Protein AF-A0A8T2UGR9-F1 (afdb_monomer_lite)

Sequence (182 aa):
MSEVKPLRDLEFVPYLNEDGLIADCSEPTAKASVYAIFDNEKVLQYVGVSRQVHPSMRLHFARVPSKCSYVKVQNISRPSRTLLELTREKWIEENGVRPSGNDGGLEQSIWENPLDCKPMMTDEEIKKFEEAGAGPPKAKVLKNVARRIEAQLEKDFAAKNCKDRLRFDPKLKEKGLLDLKN

Secondary structure (DSSP, 8-state):
-PPPPPGGGSPPEESB-TTSSBP----TT-SEEEEEEE-TT--EEEEEEESSHHHHHHHHHHH-GGG-SEEEEEEESS--HHHHHHHHHHHHHHTSS--GGGSSSHHHHHHHS-EE-GGG--HHHHHHHHHSPTTHHHHHHHHHHHHHHHHHHHHHHHHTT--S---B-HHHHTTTEE-B--

Structure (mmCIF, N/CA/C/O backbone):
data_AF-A0A8T2UGR9-F1
#
_entry.id   AF-A0A8T2UGR9-F1
#
loop_
_atom_site.group_PDB
_atom_site.id
_atom_site.type_symbol
_atom_site.label_atom_id
_atom_site.label_alt_id
_atom_site.label_comp_id
_atom_site.label_asym_id
_atom_site.label_entity_id
_atom_site.label_seq_id
_atom_site.pdbx_PDB_ins_code
_atom_site.Cartn_x
_atom_site.Cartn_y
_atom_site.Cartn_z
_atom_site.occupancy
_atom_site.B_iso_or_equiv
_atom_site.auth_seq_id
_atom_site.auth_comp_id
_atom_site.auth_asym_id
_atom_site.auth_atom_id
_atom_site.pdbx_PDB_model_num
ATOM 1 N N . MET A 1 1 ? -14.045 10.022 24.855 1.00 49.97 1 MET A N 1
ATOM 2 C CA . MET A 1 1 ? -12.898 10.118 23.922 1.00 49.97 1 MET A CA 1
ATOM 3 C C . MET A 1 1 ? -12.828 8.806 23.160 1.00 49.97 1 MET A C 1
ATOM 5 O O . MET A 1 1 ? -13.196 7.801 23.748 1.00 49.97 1 MET A O 1
ATOM 9 N N . SER A 1 2 ? -12.454 8.794 21.879 1.00 65.31 2 SER A N 1
ATOM 10 C CA . SER A 1 2 ? -12.178 7.516 21.207 1.00 65.31 2 SER A CA 1
ATOM 11 C C . SER A 1 2 ? -10.914 6.927 21.834 1.00 65.31 2 SER A C 1
ATOM 13 O O . SER A 1 2 ? -9.884 7.594 21.856 1.00 65.31 2 SER A O 1
ATOM 15 N N . GLU A 1 3 ? -11.032 5.746 22.427 1.00 83.62 3 GLU A N 1
ATOM 16 C CA . GLU A 1 3 ? -9.946 5.048 23.118 1.00 83.62 3 GLU A CA 1
ATOM 17 C C . GLU A 1 3 ? -9.130 4.201 22.132 1.0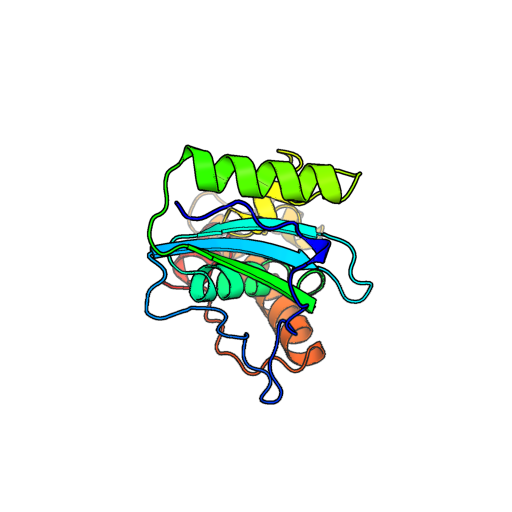0 83.62 3 GLU A C 1
ATOM 19 O O . GLU A 1 3 ? -9.639 3.808 21.080 1.00 83.62 3 GLU A O 1
ATOM 24 N N . VAL A 1 4 ? -7.860 3.936 22.449 1.00 89.38 4 VAL A N 1
ATOM 25 C CA . VAL A 1 4 ? -7.022 3.026 21.657 1.00 89.38 4 VAL A CA 1
ATOM 26 C C . VAL A 1 4 ? -7.462 1.590 21.929 1.00 89.38 4 VAL A C 1
ATOM 28 O O . VAL A 1 4 ? -7.343 1.133 23.064 1.00 89.38 4 VAL A O 1
ATOM 31 N N . LYS A 1 5 ? -7.939 0.877 20.905 1.00 94.38 5 LYS A N 1
ATOM 32 C CA . LYS A 1 5 ? -8.272 -0.546 21.034 1.00 94.38 5 LYS A CA 1
ATOM 33 C C . LYS A 1 5 ? -7.021 -1.397 20.784 1.00 94.38 5 LYS A C 1
ATOM 35 O O . LYS A 1 5 ? -6.308 -1.101 19.823 1.00 94.38 5 LYS A O 1
ATOM 40 N N . PRO A 1 6 ? -6.742 -2.431 21.595 1.00 95.44 6 PRO A N 1
ATOM 41 C CA . PRO A 1 6 ? -5.700 -3.410 21.288 1.00 95.44 6 PRO A CA 1
ATOM 42 C C . PRO A 1 6 ? -5.942 -4.096 19.940 1.00 95.44 6 PRO A C 1
ATOM 44 O O . PRO A 1 6 ? -7.086 -4.347 19.554 1.00 95.44 6 PRO A O 1
ATOM 47 N N . LEU A 1 7 ? -4.867 -4.421 19.225 1.00 97.25 7 LEU A N 1
ATOM 48 C CA . LEU A 1 7 ? -4.933 -5.054 17.910 1.00 97.25 7 LEU A CA 1
ATOM 49 C C . LEU A 1 7 ? -5.549 -6.456 17.990 1.00 97.25 7 LEU A C 1
ATOM 51 O O . LEU A 1 7 ? -6.297 -6.861 17.097 1.00 97.25 7 LEU A O 1
ATOM 55 N N . ARG A 1 8 ? -5.256 -7.211 19.052 1.00 96.56 8 ARG A N 1
ATOM 56 C CA . ARG A 1 8 ? -5.808 -8.553 19.296 1.00 96.56 8 ARG A CA 1
ATOM 57 C C . ARG A 1 8 ? -7.325 -8.572 19.481 1.00 96.56 8 ARG A C 1
ATOM 59 O O . ARG A 1 8 ? -7.941 -9.566 19.114 1.00 96.56 8 ARG A O 1
ATOM 66 N N . ASP A 1 9 ? -7.908 -7.475 19.965 1.00 96.81 9 ASP A N 1
ATOM 67 C CA . ASP A 1 9 ? -9.346 -7.370 20.247 1.00 96.81 9 ASP A CA 1
ATOM 68 C C . ASP A 1 9 ? -10.166 -7.050 18.987 1.00 96.81 9 ASP A C 1
ATOM 70 O O . ASP A 1 9 ? -11.393 -7.115 19.003 1.00 96.81 9 ASP A O 1
ATOM 74 N N . LEU A 1 10 ? -9.503 -6.680 17.887 1.00 97.50 10 LEU A N 1
ATOM 75 C CA . LEU A 1 10 ? -10.151 -6.434 16.603 1.00 97.50 10 LEU A CA 1
ATOM 76 C C . LEU A 1 10 ? -10.266 -7.722 15.786 1.00 97.50 10 LEU A C 1
ATOM 78 O O . LEU A 1 10 ? -9.346 -8.545 15.753 1.00 97.50 10 LEU A O 1
ATOM 82 N N . GLU A 1 11 ? -11.371 -7.865 15.066 1.00 96.69 11 GLU A N 1
ATOM 83 C CA . GLU A 1 11 ? -11.611 -9.006 14.187 1.00 96.69 11 GLU A CA 1
ATOM 84 C C . GLU A 1 11 ? -10.815 -8.894 12.886 1.00 96.69 11 GLU A C 1
ATOM 86 O O . GLU A 1 11 ? -10.621 -7.808 12.338 1.00 96.69 11 GLU A O 1
ATOM 91 N N . PHE A 1 12 ? -10.359 -10.041 12.382 1.00 98.31 12 PHE A N 1
ATOM 92 C CA . PHE A 1 12 ? -9.791 -10.121 11.044 1.00 98.31 12 PHE A CA 1
ATOM 93 C C . PHE A 1 12 ? -10.905 -10.065 10.007 1.00 98.31 12 PHE A C 1
ATOM 95 O O . PHE A 1 12 ? -11.771 -10.937 9.973 1.00 98.31 12 PHE A O 1
ATOM 102 N N . VAL A 1 13 ? -10.816 -9.091 9.112 1.00 98.25 13 VAL A N 1
ATOM 103 C CA . VAL A 1 13 ? -11.658 -9.004 7.923 1.00 98.25 13 VAL A CA 1
ATOM 104 C C . VAL A 1 13 ? -10.849 -9.526 6.732 1.00 98.25 13 VAL A C 1
ATOM 106 O O . VAL A 1 13 ? -9.714 -9.077 6.540 1.00 98.25 13 VAL A O 1
ATOM 109 N N . PRO A 1 14 ? -11.368 -10.474 5.932 1.00 98.31 14 PRO A N 1
ATOM 110 C CA . PRO A 1 14 ? -10.757 -10.838 4.657 1.00 98.31 14 PRO A CA 1
ATOM 111 C C . PRO A 1 14 ? -10.539 -9.603 3.778 1.00 98.31 14 PRO A C 1
ATOM 113 O O . PRO A 1 14 ? -11.424 -8.759 3.652 1.00 98.31 14 PRO A O 1
ATOM 116 N N . TYR A 1 15 ? -9.360 -9.477 3.168 1.00 98.56 15 TYR A N 1
ATOM 117 C CA . TYR A 1 15 ? -9.041 -8.294 2.360 1.00 98.56 15 TYR A CA 1
ATOM 118 C C . TYR A 1 15 ? -9.929 -8.191 1.113 1.00 98.56 15 TYR A C 1
ATOM 120 O O . TYR A 1 15 ? -10.276 -7.094 0.675 1.00 98.56 15 TYR A O 1
ATOM 128 N N . LEU A 1 16 ? -10.294 -9.346 0.553 1.00 98.25 16 LEU A N 1
ATOM 129 C CA . LEU A 1 16 ? -11.284 -9.480 -0.506 1.00 98.25 16 LEU A CA 1
ATOM 130 C C . LEU A 1 16 ? -12.545 -10.116 0.082 1.00 98.25 16 LEU A C 1
ATOM 132 O O . LEU A 1 16 ? -12.449 -11.088 0.832 1.00 98.25 16 LEU A O 1
ATOM 136 N N . ASN A 1 17 ? -13.711 -9.575 -0.256 1.00 97.00 17 ASN A N 1
ATOM 137 C CA . ASN A 1 17 ? -14.994 -10.158 0.124 1.00 97.00 17 ASN A CA 1
ATOM 138 C C . ASN A 1 17 ? -15.341 -11.382 -0.752 1.00 97.00 17 ASN A C 1
ATOM 140 O O . ASN A 1 17 ? -14.602 -11.741 -1.669 1.00 97.00 17 ASN A O 1
ATOM 144 N N . GLU A 1 18 ? -16.488 -12.011 -0.489 1.00 95.31 18 GLU A N 1
ATOM 145 C CA . GLU A 1 18 ? -16.958 -13.202 -1.219 1.00 95.31 18 GLU A CA 1
ATOM 146 C C . GLU A 1 18 ? -17.137 -12.961 -2.730 1.00 95.31 18 GLU A C 1
ATOM 148 O O . GLU A 1 18 ? -16.954 -13.873 -3.539 1.00 95.31 18 GLU A O 1
ATOM 153 N N . ASP A 1 19 ? -17.404 -11.717 -3.135 1.00 96.75 19 ASP A N 1
ATOM 154 C CA . ASP A 1 19 ? -17.518 -11.331 -4.543 1.00 96.75 19 ASP A CA 1
ATOM 155 C C . ASP A 1 19 ? -16.158 -11.149 -5.236 1.00 96.75 19 ASP A C 1
ATOM 157 O O . ASP A 1 19 ? -16.107 -11.061 -6.468 1.00 96.75 19 ASP A O 1
ATOM 161 N N . GLY A 1 20 ? -15.056 -11.131 -4.480 1.00 97.00 20 GLY A N 1
ATOM 162 C CA . GLY A 1 20 ? -13.709 -10.830 -4.966 1.00 97.00 20 GLY A CA 1
ATOM 163 C C . GLY A 1 20 ? -13.405 -9.330 -5.038 1.00 97.00 20 GLY A C 1
ATOM 164 O O . GLY A 1 20 ? -12.480 -8.925 -5.738 1.00 97.00 20 GLY A O 1
ATOM 165 N N . LEU A 1 21 ? -14.184 -8.485 -4.363 1.00 98.19 21 LEU A N 1
ATOM 166 C CA . LEU A 1 21 ? -13.957 -7.039 -4.279 1.00 98.19 21 LEU A CA 1
ATOM 167 C C . LEU A 1 21 ? -13.157 -6.694 -3.025 1.00 98.19 21 LEU A C 1
ATOM 169 O O . LEU A 1 21 ? -13.275 -7.375 -2.008 1.00 98.19 21 LEU A O 1
ATOM 173 N N . ILE A 1 22 ? -12.367 -5.620 -3.072 1.00 98.12 22 ILE A N 1
ATOM 174 C CA . ILE A 1 22 ? -11.629 -5.153 -1.896 1.00 98.12 22 ILE A CA 1
ATOM 175 C C . ILE A 1 22 ? -12.638 -4.703 -0.842 1.00 98.12 22 ILE A C 1
ATOM 177 O O . ILE A 1 22 ? -13.484 -3.845 -1.113 1.00 98.12 22 ILE A O 1
ATOM 181 N N . ALA A 1 23 ? -12.543 -5.298 0.348 1.00 97.50 23 ALA A N 1
ATOM 182 C CA . ALA A 1 23 ? -13.493 -5.092 1.429 1.00 97.50 23 ALA A CA 1
ATOM 183 C C . ALA A 1 23 ? -13.565 -3.611 1.826 1.00 97.50 23 ALA A C 1
ATOM 185 O O . ALA A 1 23 ? -12.546 -2.972 2.098 1.00 97.50 23 ALA A O 1
ATOM 186 N N . ASP A 1 24 ? -14.781 -3.065 1.876 1.00 95.75 24 ASP A N 1
ATOM 187 C CA . ASP A 1 24 ? -15.015 -1.721 2.394 1.00 95.75 24 ASP A CA 1
ATOM 188 C C . ASP A 1 24 ? -15.199 -1.770 3.911 1.00 95.75 24 ASP A C 1
ATOM 190 O O . ASP A 1 24 ? -16.266 -2.090 4.427 1.00 95.75 24 ASP A O 1
ATOM 194 N N . CYS A 1 25 ? -14.117 -1.468 4.626 1.00 95.44 25 CYS A N 1
ATOM 195 C CA . CYS A 1 25 ? -14.100 -1.391 6.086 1.00 95.44 25 CYS A CA 1
ATOM 196 C 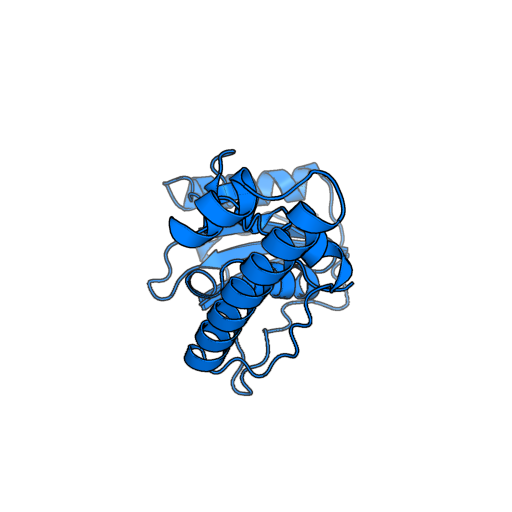C . CYS A 1 25 ? -14.469 0.007 6.621 1.00 95.44 25 CYS A C 1
ATOM 198 O O . CYS A 1 25 ? -14.201 0.309 7.789 1.00 95.44 25 CYS A O 1
ATOM 200 N N . SER A 1 26 ? -15.012 0.890 5.777 1.00 94.25 26 SER A N 1
ATOM 201 C CA . SER A 1 26 ? -15.378 2.253 6.165 1.00 94.25 26 SER A CA 1
ATOM 202 C C . SER A 1 26 ? -16.660 2.270 6.996 1.00 94.25 26 SER A C 1
ATOM 204 O O . SER A 1 26 ? -17.626 1.569 6.708 1.00 94.25 26 SER A O 1
ATOM 206 N N . GLU A 1 27 ? -16.707 3.143 8.000 1.00 94.06 27 GLU A N 1
ATOM 207 C CA . GLU A 1 27 ? -17.927 3.418 8.762 1.00 94.06 27 GLU A CA 1
ATOM 208 C C . GLU A 1 27 ? -18.446 4.832 8.460 1.00 94.06 27 GLU A C 1
ATOM 210 O O . GLU A 1 27 ? -17.653 5.776 8.484 1.00 94.06 27 GLU A O 1
ATOM 215 N N . PRO A 1 28 ? -19.767 5.039 8.271 1.00 92.06 28 PRO A N 1
ATOM 216 C CA . PRO A 1 28 ? -20.328 6.345 7.902 1.00 92.06 28 PRO A CA 1
ATOM 217 C C . PRO A 1 28 ? -19.997 7.500 8.859 1.00 92.06 28 PRO A C 1
ATOM 219 O O . PRO A 1 28 ? -19.985 8.661 8.458 1.00 92.06 28 PRO A O 1
ATOM 222 N N . THR A 1 29 ? -19.752 7.202 10.138 1.00 93.38 29 THR A N 1
ATOM 223 C CA . THR A 1 29 ? -19.444 8.219 11.159 1.00 93.38 29 THR A CA 1
ATOM 224 C C . THR A 1 29 ? -17.945 8.422 11.381 1.00 93.38 29 THR A C 1
ATOM 226 O O . THR A 1 29 ? -17.546 9.321 12.130 1.00 93.38 29 THR A O 1
ATOM 229 N N . ALA A 1 30 ? -17.105 7.601 10.746 1.00 94.88 30 ALA A N 1
ATOM 230 C CA . ALA A 1 30 ? -15.662 7.685 10.866 1.00 94.88 30 ALA A CA 1
ATOM 231 C C . ALA A 1 30 ? -15.127 8.896 10.096 1.00 94.88 30 ALA A C 1
ATOM 233 O O . ALA A 1 30 ? -15.540 9.184 8.976 1.00 94.88 30 ALA A O 1
ATOM 234 N N . LYS A 1 31 ? -14.174 9.608 10.699 1.00 96.56 31 LYS A N 1
ATOM 235 C CA . LYS A 1 31 ? -13.430 10.697 10.040 1.00 96.56 31 LYS A CA 1
ATOM 236 C C . LYS A 1 31 ? -11.993 10.302 9.707 1.00 96.56 31 LYS A C 1
ATOM 238 O O . LYS A 1 31 ? -11.332 10.981 8.923 1.00 96.56 31 LYS A O 1
ATOM 243 N N . ALA A 1 32 ? -11.497 9.255 10.358 1.00 97.19 32 ALA A N 1
ATOM 244 C CA . ALA A 1 32 ? -10.245 8.586 10.057 1.00 97.19 32 ALA A CA 1
ATOM 245 C C . ALA A 1 32 ? -10.278 7.165 10.619 1.00 97.19 32 ALA A C 1
ATOM 247 O O . ALA A 1 32 ? -11.080 6.860 11.504 1.00 97.19 32 ALA A O 1
ATOM 248 N N . SER A 1 33 ? -9.358 6.338 10.148 1.00 97.75 33 SER A N 1
ATOM 249 C CA . SER A 1 33 ? -9.180 4.966 10.597 1.00 97.75 33 SER A CA 1
ATOM 250 C C . SER A 1 33 ? -7.697 4.658 10.759 1.00 97.75 33 SER A C 1
ATOM 252 O O . SER A 1 33 ? -6.858 5.158 10.001 1.00 97.75 33 SER A O 1
ATOM 254 N N . VAL A 1 34 ? -7.388 3.812 11.734 1.00 98.38 34 VAL A N 1
ATOM 255 C CA . VAL A 1 34 ? -6.106 3.105 11.821 1.00 98.38 34 VAL A CA 1
ATOM 256 C C . VAL A 1 34 ? -6.366 1.671 11.394 1.00 98.38 34 VAL A C 1
ATOM 258 O O . VAL A 1 34 ? -7.379 1.092 11.784 1.00 98.38 34 VAL A O 1
ATOM 261 N N . TYR A 1 35 ? -5.513 1.119 10.542 1.00 98.69 35 TYR A N 1
ATOM 262 C CA . TYR A 1 35 ? -5.712 -0.212 9.981 1.00 98.69 35 TYR A CA 1
ATOM 263 C C . TYR A 1 35 ? -4.398 -0.982 9.920 1.00 98.69 35 TYR A C 1
ATOM 265 O O . TYR A 1 35 ? -3.341 -0.400 9.699 1.00 98.69 35 TYR A O 1
ATOM 273 N N . ALA A 1 36 ? -4.480 -2.290 10.117 1.00 98.69 36 ALA A N 1
ATOM 274 C CA . ALA A 1 36 ? -3.364 -3.220 10.082 1.00 98.69 36 ALA A CA 1
ATOM 275 C C . ALA A 1 36 ? -3.623 -4.263 8.996 1.00 98.69 36 ALA A C 1
ATOM 277 O O . ALA A 1 36 ? -4.691 -4.869 8.980 1.00 98.69 36 ALA A O 1
ATOM 278 N N . ILE A 1 37 ? -2.667 -4.449 8.090 1.00 98.75 37 ILE A N 1
ATOM 279 C CA . ILE A 1 37 ? -2.727 -5.387 6.967 1.00 98.75 37 ILE A CA 1
ATOM 280 C C . ILE A 1 37 ? -1.870 -6.601 7.299 1.00 98.75 37 ILE A C 1
ATOM 282 O O . ILE A 1 37 ? -0.740 -6.461 7.771 1.00 98.75 37 ILE A O 1
ATOM 286 N N . PHE A 1 38 ? -2.408 -7.779 7.013 1.00 98.69 38 PHE A N 1
ATOM 287 C CA . PHE A 1 38 ? -1.783 -9.061 7.291 1.00 98.69 38 PHE A CA 1
ATOM 288 C C . PHE A 1 38 ? -1.765 -9.943 6.044 1.00 98.69 38 PHE A C 1
ATOM 290 O O . PHE A 1 38 ? -2.661 -9.868 5.192 1.00 98.69 38 PHE A O 1
ATOM 297 N N . ASP A 1 39 ? -0.766 -10.815 5.967 1.00 97.81 39 ASP A N 1
ATOM 298 C CA . ASP A 1 39 ? -0.674 -11.843 4.932 1.00 97.81 39 ASP A CA 1
ATOM 299 C C . ASP A 1 39 ? -1.548 -13.076 5.241 1.00 97.81 39 ASP A C 1
ATOM 301 O O . ASP A 1 39 ? -2.352 -13.084 6.176 1.00 97.81 39 ASP A O 1
ATOM 305 N N . ASN A 1 40 ? -1.432 -14.118 4.411 1.00 96.50 40 ASN A N 1
ATOM 306 C CA . ASN A 1 40 ? -2.220 -15.347 4.541 1.00 96.50 40 ASN A CA 1
ATOM 307 C C . ASN A 1 40 ? -1.959 -16.093 5.861 1.00 96.50 40 ASN A C 1
ATOM 309 O O . ASN A 1 40 ? -2.849 -16.790 6.347 1.00 96.50 40 ASN A O 1
ATOM 313 N N . GLU A 1 41 ? -0.771 -15.930 6.444 1.00 97.19 41 GLU A N 1
ATOM 314 C CA . GLU A 1 41 ? -0.361 -16.546 7.709 1.00 97.19 41 GLU A CA 1
ATOM 315 C C . GLU A 1 41 ? -0.759 -15.685 8.919 1.00 97.19 41 GLU A C 1
ATOM 317 O O . GLU A 1 41 ? -0.463 -16.032 10.061 1.00 97.19 41 GLU A O 1
ATOM 322 N N . LYS A 1 42 ? -1.484 -14.581 8.679 1.00 97.19 42 LYS A N 1
ATOM 323 C CA . LYS A 1 42 ? -1.867 -13.573 9.676 1.00 97.19 42 LYS A CA 1
ATOM 324 C C . LYS A 1 42 ? -0.655 -12.910 10.338 1.00 97.19 42 LYS A C 1
ATOM 326 O O . LYS A 1 42 ? -0.765 -12.426 11.465 1.00 97.19 42 LYS A O 1
ATOM 331 N N . VAL A 1 43 ? 0.473 -12.830 9.632 1.00 97.69 43 VAL A N 1
ATOM 332 C CA . VAL A 1 43 ? 1.631 -12.038 10.058 1.00 97.69 43 VAL A CA 1
ATOM 333 C C . VAL A 1 43 ? 1.391 -10.581 9.675 1.00 97.69 43 VAL A C 1
ATOM 335 O O . VAL A 1 43 ? 0.936 -10.286 8.567 1.00 97.69 43 VAL A O 1
ATOM 338 N N . LEU A 1 44 ? 1.648 -9.659 10.608 1.00 98.50 44 LEU A N 1
ATOM 339 C CA . LEU A 1 44 ? 1.475 -8.226 10.378 1.00 98.50 44 LEU A CA 1
ATOM 340 C C . LEU A 1 44 ? 2.482 -7.733 9.333 1.00 98.50 44 LEU A C 1
ATOM 342 O O . LEU A 1 44 ? 3.686 -7.901 9.501 1.00 98.50 44 LEU A O 1
ATOM 346 N N . GLN A 1 45 ? 1.984 -7.090 8.278 1.00 98.56 45 GLN A N 1
ATOM 347 C CA . GLN A 1 45 ? 2.791 -6.597 7.157 1.00 98.56 45 GLN A CA 1
ATOM 348 C C . GLN A 1 45 ? 2.896 -5.067 7.137 1.00 98.56 45 GLN A C 1
ATOM 350 O O . GLN A 1 45 ? 3.936 -4.527 6.759 1.00 98.56 45 GLN A O 1
ATOM 355 N N . TYR A 1 46 ? 1.834 -4.367 7.550 1.00 98.75 46 TYR A N 1
ATOM 356 C CA . TYR A 1 46 ? 1.772 -2.903 7.549 1.00 98.75 46 TYR A CA 1
ATOM 357 C C . TYR A 1 46 ? 0.707 -2.380 8.520 1.00 98.75 46 TYR A C 1
ATOM 359 O O . TYR A 1 46 ? -0.375 -2.956 8.615 1.00 98.75 46 TYR A O 1
ATOM 367 N N . VAL A 1 47 ? 0.965 -1.252 9.183 1.00 98.75 47 VAL A N 1
ATOM 368 C CA . VAL A 1 47 ? -0.025 -0.460 9.924 1.00 98.75 47 VAL A CA 1
ATOM 369 C C . VAL A 1 47 ? -0.093 0.948 9.345 1.00 98.75 47 VAL A C 1
ATOM 371 O O . VAL A 1 47 ? 0.898 1.681 9.334 1.00 98.75 47 VAL A O 1
ATOM 374 N N . GLY A 1 48 ? -1.281 1.340 8.895 1.00 98.25 48 GLY A N 1
ATOM 375 C CA . GLY A 1 48 ? -1.544 2.620 8.255 1.00 98.25 48 GLY A CA 1
ATOM 376 C C . GLY A 1 48 ? -2.583 3.461 8.983 1.00 98.25 48 GLY A C 1
ATOM 377 O O . GLY A 1 48 ? -3.369 2.985 9.802 1.00 98.25 48 GLY A O 1
ATOM 378 N N . VAL A 1 49 ? -2.605 4.743 8.630 1.00 98.12 49 VAL A N 1
ATOM 379 C CA . VAL A 1 49 ? -3.614 5.712 9.064 1.00 98.12 49 VAL A CA 1
ATOM 380 C C . VAL A 1 49 ? -4.196 6.366 7.819 1.00 98.12 49 VAL A C 1
ATOM 382 O O . VAL A 1 49 ? -3.450 6.776 6.934 1.00 98.12 49 VAL A O 1
ATOM 385 N N . SER A 1 50 ? -5.519 6.478 7.728 1.00 97.19 50 SER A N 1
ATOM 386 C CA . SER A 1 50 ? -6.165 7.135 6.589 1.00 97.19 50 SER A CA 1
ATOM 387 C C . SER A 1 50 ? -7.436 7.867 6.990 1.00 97.19 50 SER A C 1
ATOM 389 O O . SER A 1 50 ? -8.100 7.499 7.951 1.00 97.19 50 SER A O 1
ATOM 391 N N . ARG A 1 51 ? -7.800 8.907 6.232 1.00 96.00 51 ARG A N 1
ATOM 392 C CA . ARG A 1 51 ? -9.131 9.534 6.319 1.00 96.00 51 ARG A CA 1
ATOM 393 C C . ARG A 1 51 ? -10.212 8.684 5.652 1.00 96.00 51 ARG A C 1
ATOM 395 O O . ARG A 1 51 ? -11.373 8.797 6.016 1.00 96.00 51 ARG A O 1
ATOM 402 N N . GLN A 1 52 ? -9.826 7.879 4.664 1.00 95.25 52 GLN A N 1
ATOM 403 C CA . GLN A 1 52 ? -10.705 6.998 3.902 1.00 95.25 52 GLN A CA 1
ATOM 404 C C . GLN A 1 52 ? -9.974 5.669 3.713 1.00 95.25 52 GLN A C 1
ATOM 406 O O . GLN A 1 52 ? -9.029 5.579 2.926 1.00 95.25 52 GLN A O 1
ATOM 411 N N . VAL A 1 53 ? -10.364 4.653 4.483 1.00 97.06 53 VAL A N 1
ATOM 412 C CA . VAL A 1 53 ? -9.630 3.382 4.536 1.00 97.06 53 VAL A CA 1
ATOM 413 C C . VAL A 1 53 ? -9.720 2.609 3.220 1.00 97.06 53 VAL A C 1
ATOM 415 O O . VAL A 1 53 ? -8.703 2.098 2.758 1.00 97.06 53 VAL A O 1
ATOM 418 N N . HIS A 1 54 ? -10.883 2.604 2.559 1.00 97.19 54 HIS A N 1
ATOM 419 C CA . HIS A 1 54 ? -11.086 1.837 1.327 1.00 97.19 54 HIS A CA 1
ATOM 420 C C . HIS A 1 54 ? -10.169 2.273 0.168 1.00 97.19 54 HIS A C 1
ATOM 422 O O . HIS A 1 54 ? -9.455 1.416 -0.355 1.00 97.19 54 HIS A O 1
ATOM 428 N N . PRO A 1 55 ? -10.038 3.571 -0.188 1.00 96.69 55 PRO A N 1
ATOM 429 C CA . PRO A 1 55 ? -9.042 4.007 -1.169 1.00 96.69 55 PRO A CA 1
ATOM 430 C C . PRO A 1 55 ? -7.604 3.607 -0.819 1.00 96.69 55 PRO A C 1
ATOM 432 O O . PRO A 1 55 ? -6.855 3.189 -1.699 1.00 96.69 55 PRO A O 1
ATOM 435 N N . SER A 1 56 ? -7.213 3.691 0.458 1.00 97.56 56 SER A N 1
ATOM 436 C CA . SER A 1 56 ? -5.878 3.262 0.892 1.00 97.56 56 SER A CA 1
ATOM 437 C C . SER A 1 56 ? -5.675 1.764 0.697 1.00 97.56 56 SER A C 1
ATOM 439 O O . SER A 1 56 ? -4.643 1.356 0.174 1.00 97.56 56 SER A O 1
ATOM 441 N N . MET A 1 57 ? -6.669 0.947 1.045 1.00 98.06 57 MET A N 1
ATOM 442 C CA . MET A 1 57 ? -6.616 -0.495 0.811 1.00 98.06 57 MET A CA 1
ATOM 443 C C . MET A 1 57 ? -6.499 -0.830 -0.681 1.00 98.06 57 MET A C 1
ATOM 445 O O . MET A 1 57 ? -5.699 -1.674 -1.073 1.00 98.06 57 MET A O 1
ATOM 449 N N . ARG A 1 58 ? -7.224 -0.115 -1.548 1.00 98.00 58 ARG A N 1
ATOM 450 C CA . ARG A 1 58 ? -7.093 -0.281 -3.004 1.00 98.00 58 ARG A CA 1
ATOM 451 C C . ARG A 1 58 ? -5.670 -0.012 -3.492 1.00 98.00 58 ARG A C 1
ATOM 453 O O . ARG A 1 58 ? -5.154 -0.787 -4.292 1.00 98.00 58 ARG A O 1
ATOM 460 N N . LEU A 1 59 ? -5.036 1.056 -3.004 1.00 97.62 59 LEU A N 1
ATOM 461 C CA . LEU A 1 59 ? -3.650 1.390 -3.350 1.00 97.62 59 LEU A CA 1
ATOM 462 C C . LEU A 1 59 ? -2.675 0.310 -2.871 1.00 97.62 59 LEU A C 1
ATOM 464 O O . LEU A 1 59 ? -1.852 -0.156 -3.656 1.00 97.62 59 LEU A O 1
ATOM 468 N N . HIS A 1 60 ? -2.802 -0.131 -1.619 1.00 97.94 60 HIS A N 1
ATOM 469 C CA . HIS A 1 60 ? -1.955 -1.184 -1.050 1.00 97.94 60 HIS A CA 1
ATOM 470 C C . HIS A 1 60 ? -2.069 -2.489 -1.831 1.00 97.94 60 HIS A C 1
ATOM 472 O O . HIS A 1 60 ? -1.054 -3.058 -2.226 1.00 97.94 60 HIS A O 1
ATOM 478 N N . PHE A 1 61 ? -3.292 -2.921 -2.142 1.00 98.25 61 PHE A N 1
ATOM 479 C CA . PHE A 1 61 ? -3.511 -4.118 -2.949 1.00 98.25 61 PHE A CA 1
ATOM 480 C C . PHE A 1 61 ? -2.922 -3.981 -4.355 1.00 98.25 61 PHE A C 1
ATOM 482 O O . PHE A 1 61 ? -2.334 -4.928 -4.863 1.00 98.25 61 PHE A O 1
ATOM 489 N N . ALA A 1 62 ? -3.038 -2.803 -4.977 1.00 97.75 62 ALA A N 1
ATOM 490 C CA . ALA A 1 62 ? -2.476 -2.561 -6.301 1.00 97.75 62 ALA A CA 1
ATOM 491 C C . ALA A 1 62 ? -0.938 -2.601 -6.324 1.00 97.75 62 ALA A C 1
ATOM 493 O O . ALA A 1 62 ? -0.357 -2.923 -7.357 1.00 97.75 62 ALA A O 1
ATOM 494 N N . ARG A 1 63 ? -0.281 -2.263 -5.208 1.00 96.56 63 ARG A N 1
ATOM 495 C CA . ARG A 1 63 ? 1.185 -2.197 -5.091 1.00 96.56 63 ARG A CA 1
ATOM 496 C C . ARG A 1 63 ? 1.793 -3.524 -4.627 1.00 96.56 63 ARG A C 1
ATOM 498 O O . ARG A 1 63 ? 2.821 -3.935 -5.155 1.00 96.56 63 ARG A O 1
ATOM 505 N N . VAL A 1 64 ? 1.165 -4.191 -3.655 1.00 95.94 64 VAL A N 1
ATOM 506 C CA . VAL A 1 64 ? 1.692 -5.387 -2.968 1.00 95.94 64 VAL A CA 1
ATOM 507 C C . VAL A 1 64 ? 0.591 -6.429 -2.682 1.00 95.94 64 VAL A C 1
ATOM 509 O O . VAL A 1 64 ? 0.325 -6.774 -1.524 1.00 95.94 64 VAL A O 1
ATOM 512 N N . PRO A 1 65 ? -0.066 -6.988 -3.718 1.00 96.69 65 PRO A N 1
ATOM 513 C CA . PRO A 1 65 ? -1.229 -7.870 -3.547 1.00 96.69 65 PRO A CA 1
ATOM 514 C C . PRO A 1 65 ? -0.925 -9.139 -2.737 1.00 96.69 65 PRO A C 1
ATOM 516 O O . PRO A 1 65 ? -1.786 -9.643 -2.011 1.00 96.69 65 PRO A O 1
ATOM 519 N N . SER A 1 66 ? 0.305 -9.656 -2.811 1.00 95.06 66 SER A N 1
ATOM 520 C CA . SER A 1 66 ? 0.735 -10.854 -2.077 1.00 95.06 66 SER A CA 1
ATOM 521 C C . SER A 1 66 ? 0.676 -10.681 -0.555 1.00 95.06 66 SER A C 1
ATOM 523 O O . SER A 1 66 ? 0.343 -11.632 0.149 1.00 95.06 66 SER A O 1
ATOM 525 N N . LYS A 1 67 ? 0.907 -9.461 -0.051 1.00 97.50 67 LYS A N 1
ATOM 526 C CA . LYS A 1 67 ? 0.896 -9.126 1.384 1.00 97.50 67 LYS A CA 1
ATOM 527 C C . LYS A 1 67 ? -0.487 -8.710 1.907 1.00 97.50 67 LYS A C 1
ATOM 529 O O . LYS A 1 67 ? -0.639 -8.469 3.099 1.00 97.50 67 LYS A O 1
ATOM 534 N N . CYS A 1 68 ? -1.498 -8.635 1.038 1.00 98.25 68 CYS A N 1
ATOM 535 C CA . CYS A 1 68 ? -2.845 -8.168 1.372 1.00 98.25 68 CYS A CA 1
ATOM 536 C C . CYS A 1 68 ? -3.830 -9.343 1.449 1.00 98.25 68 CYS A C 1
ATOM 538 O O . CYS A 1 68 ? -4.399 -9.749 0.432 1.00 98.25 68 CYS A O 1
ATOM 540 N N . SER A 1 69 ? -4.020 -9.919 2.638 1.00 98.31 69 SER A N 1
ATOM 541 C CA . SER A 1 69 ? -4.897 -11.094 2.818 1.00 98.31 69 SER A CA 1
ATOM 542 C C . SER A 1 69 ? -5.944 -10.901 3.906 1.00 98.31 69 SER A C 1
ATOM 544 O O . SER A 1 69 ? -7.104 -11.253 3.695 1.00 98.31 69 SER A O 1
ATOM 546 N N . TYR A 1 70 ? -5.584 -10.235 5.002 1.00 98.69 70 TYR A N 1
ATOM 547 C CA . TYR A 1 70 ? -6.538 -9.782 6.010 1.00 98.69 70 TYR A CA 1
ATOM 548 C C . TYR A 1 70 ? -6.264 -8.341 6.421 1.00 98.69 70 TYR A C 1
ATOM 550 O O . TYR A 1 70 ? -5.158 -7.824 6.251 1.00 98.69 70 TYR A O 1
ATOM 558 N N . VAL A 1 71 ? -7.276 -7.698 6.991 1.00 98.69 71 VAL A N 1
ATOM 559 C CA . VAL A 1 71 ? -7.173 -6.367 7.576 1.00 98.69 71 VAL A CA 1
ATOM 560 C C . VAL A 1 71 ? -7.885 -6.326 8.926 1.00 98.69 71 VAL A C 1
ATOM 562 O O . VAL A 1 71 ? -8.922 -6.958 9.116 1.00 98.69 71 VAL A O 1
ATOM 565 N N . LYS A 1 72 ? -7.330 -5.574 9.872 1.00 98.69 72 LYS A N 1
ATOM 566 C CA . LYS A 1 72 ? -8.022 -5.132 11.088 1.00 98.69 72 LYS A CA 1
ATOM 567 C C . LYS A 1 72 ? -8.150 -3.619 11.033 1.00 98.69 72 LYS A C 1
ATOM 569 O 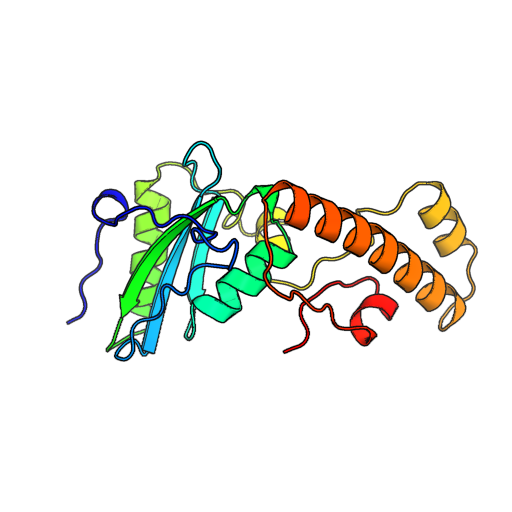O . LYS A 1 72 ? -7.182 -2.952 10.671 1.00 98.69 72 LYS A O 1
ATOM 574 N N . VAL A 1 73 ? -9.312 -3.068 11.376 1.00 98.12 73 VAL A N 1
ATOM 575 C CA . VAL A 1 73 ? -9.578 -1.624 11.262 1.00 98.12 73 VAL A CA 1
ATOM 576 C C . VAL A 1 73 ? -10.199 -1.090 12.544 1.00 98.12 73 VAL A C 1
ATOM 578 O O . VAL A 1 73 ? -11.143 -1.660 13.082 1.00 98.12 73 VAL A O 1
ATOM 581 N N . GLN A 1 74 ? -9.687 0.045 13.011 1.00 97.50 74 GLN A N 1
ATOM 582 C CA . GLN A 1 74 ? -10.324 0.871 14.021 1.00 97.50 74 GLN A CA 1
ATOM 583 C C . GLN A 1 74 ? -10.787 2.177 13.375 1.00 97.50 74 GLN A C 1
ATOM 585 O O . GLN A 1 74 ? -9.980 3.056 13.065 1.00 97.50 74 GLN A O 1
ATOM 590 N N . ASN A 1 75 ? -12.100 2.315 13.221 1.00 97.12 75 ASN A N 1
ATOM 591 C CA . ASN A 1 75 ? -12.757 3.527 12.748 1.00 97.12 75 ASN A CA 1
ATOM 592 C C . ASN A 1 75 ? -12.922 4.551 13.886 1.00 97.12 75 ASN A C 1
ATOM 594 O O . ASN A 1 75 ? -13.295 4.214 15.011 1.00 97.12 75 ASN A O 1
ATOM 598 N N . ILE A 1 76 ? -12.603 5.821 13.614 1.00 96.31 76 ILE A N 1
ATOM 599 C CA . ILE A 1 76 ? -12.522 6.890 14.619 1.00 96.31 76 ILE A CA 1
ATOM 600 C C . ILE A 1 76 ? -13.325 8.111 14.153 1.00 96.31 76 ILE A C 1
ATOM 602 O O . ILE A 1 76 ? -12.971 8.805 13.198 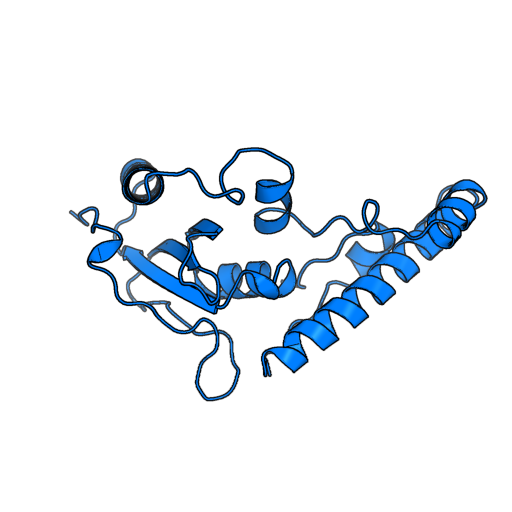1.00 96.31 76 ILE A O 1
ATOM 606 N N . SER A 1 77 ? -14.403 8.428 14.875 1.00 95.31 77 SER A N 1
ATOM 607 C CA . SER A 1 77 ? -15.298 9.560 14.576 1.00 95.31 77 SER A CA 1
ATOM 608 C C . SER A 1 77 ? -14.772 10.921 15.052 1.00 95.31 77 SER A C 1
ATOM 610 O O . SER A 1 77 ? -15.132 11.968 14.506 1.00 95.31 77 SER A O 1
ATOM 612 N N . ARG A 1 78 ? -13.893 10.933 16.063 1.00 94.69 78 ARG A N 1
ATOM 613 C CA . ARG A 1 78 ? -13.238 12.139 16.599 1.00 94.69 78 ARG A CA 1
ATOM 614 C C . ARG A 1 78 ? -11.715 11.957 16.632 1.00 94.69 78 ARG A C 1
ATOM 616 O O . ARG A 1 78 ? -11.155 11.760 17.710 1.00 94.69 78 ARG A O 1
ATOM 623 N N . PRO A 1 79 ? -11.045 11.967 15.469 1.00 95.56 79 PRO A N 1
ATOM 624 C CA . PRO A 1 79 ? -9.614 11.728 15.405 1.00 95.56 79 PRO A CA 1
ATOM 625 C C . PRO A 1 79 ? -8.829 12.924 15.939 1.00 95.56 79 PRO A C 1
A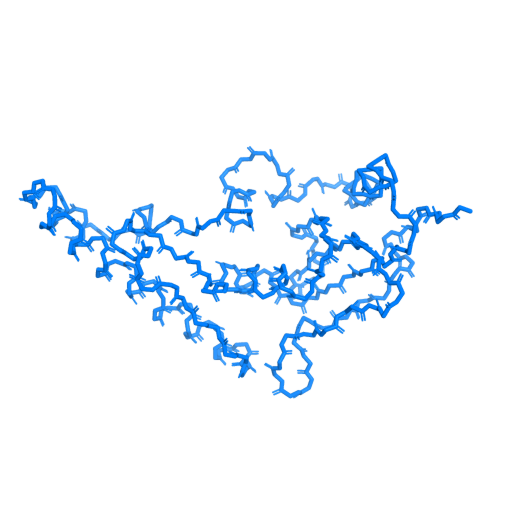TOM 627 O O . PRO A 1 79 ? -9.174 14.079 15.694 1.00 95.56 79 PRO A O 1
ATOM 630 N N . SER A 1 80 ? -7.725 12.632 16.614 1.00 95.81 80 SER A N 1
ATOM 631 C CA . SER A 1 80 ? -6.634 13.573 16.848 1.00 95.81 80 SER A CA 1
ATOM 632 C C . SER A 1 80 ? -5.350 12.944 16.325 1.00 95.81 80 SER A C 1
ATOM 634 O O . SER A 1 80 ? -5.234 11.718 16.282 1.00 95.81 80 SER A O 1
ATOM 636 N N . ARG A 1 81 ? -4.374 13.769 15.934 1.00 95.19 81 ARG A N 1
ATOM 637 C CA . ARG A 1 81 ? -3.070 13.275 15.474 1.00 95.19 81 ARG A CA 1
ATOM 638 C C . ARG A 1 81 ? -2.442 12.325 16.499 1.00 95.19 81 ARG A C 1
ATOM 640 O O . ARG A 1 81 ? -2.064 11.217 16.144 1.00 95.19 81 ARG A O 1
ATOM 647 N N . THR A 1 82 ? -2.453 12.726 17.770 1.00 95.75 82 THR A N 1
ATOM 648 C CA . THR A 1 82 ? -1.939 11.928 18.889 1.00 95.75 82 THR A CA 1
ATOM 649 C C . THR A 1 82 ? -2.644 10.584 19.024 1.00 95.75 82 THR A C 1
ATOM 651 O O . THR A 1 82 ? -1.973 9.578 19.201 1.00 95.75 82 THR A O 1
ATOM 654 N N . LEU A 1 83 ? -3.978 10.532 18.919 1.00 96.06 83 LEU A N 1
ATOM 655 C CA . LEU A 1 83 ? -4.716 9.268 19.010 1.00 96.06 83 LEU A CA 1
ATOM 656 C C . LEU A 1 83 ? -4.343 8.318 17.865 1.00 96.06 83 LEU A C 1
ATOM 658 O O . LEU A 1 83 ? -4.138 7.129 18.100 1.00 96.06 83 LEU A O 1
ATOM 662 N N . LEU A 1 84 ? -4.259 8.838 16.639 1.00 97.38 84 LEU A N 1
ATOM 663 C CA . LEU A 1 84 ? -3.945 8.043 15.452 1.00 97.38 84 LEU A CA 1
ATOM 664 C C . LEU A 1 84 ? -2.515 7.489 15.505 1.00 97.38 84 LEU A C 1
ATOM 666 O O . LEU A 1 84 ? -2.318 6.292 15.307 1.00 97.38 84 LEU A O 1
ATOM 670 N N . GLU A 1 85 ? -1.536 8.341 15.819 1.00 96.06 85 GLU A N 1
ATOM 671 C CA . GLU A 1 85 ? -0.130 7.945 15.956 1.00 96.06 85 GLU A CA 1
ATOM 672 C C . GLU A 1 85 ? 0.055 6.960 17.119 1.00 96.06 85 GLU A C 1
ATOM 674 O O . GLU A 1 85 ? 0.677 5.918 16.936 1.00 96.06 85 GLU A O 1
ATOM 679 N N . LEU A 1 86 ? -0.557 7.219 18.282 1.00 96.62 86 LEU A N 1
ATOM 680 C CA . LEU A 1 86 ? -0.477 6.322 19.438 1.00 96.62 86 LEU A CA 1
ATOM 681 C C . LEU A 1 86 ? -1.090 4.948 19.151 1.00 96.62 86 LEU A C 1
ATOM 683 O O . LEU A 1 86 ? -0.530 3.939 19.564 1.00 96.62 86 LEU A O 1
ATOM 687 N N . THR A 1 87 ? -2.230 4.896 18.457 1.00 97.56 87 THR A N 1
ATOM 688 C CA . THR A 1 87 ? -2.863 3.623 18.071 1.00 97.56 87 THR A CA 1
ATOM 689 C C . THR A 1 87 ? -1.947 2.831 17.144 1.00 97.56 87 THR A C 1
ATOM 691 O O . THR A 1 87 ? -1.709 1.652 17.392 1.00 97.56 87 THR A O 1
ATOM 694 N N . ARG A 1 88 ? -1.374 3.487 16.123 1.00 97.81 88 ARG A N 1
ATOM 695 C CA . ARG A 1 88 ? -0.426 2.855 15.198 1.00 97.81 88 ARG A CA 1
ATOM 696 C C . ARG A 1 88 ? 0.786 2.284 15.935 1.00 97.81 88 ARG A C 1
ATOM 698 O O . ARG A 1 88 ? 1.097 1.113 15.746 1.00 97.81 88 ARG A O 1
ATOM 705 N N . GLU A 1 89 ? 1.457 3.083 16.767 1.00 97.31 89 GLU A N 1
ATOM 706 C CA . GLU A 1 89 ? 2.653 2.612 17.480 1.00 97.31 89 GLU A CA 1
ATOM 707 C C . GLU A 1 89 ? 2.321 1.494 18.473 1.00 97.31 89 GLU A C 1
ATOM 709 O O . GLU A 1 89 ? 3.050 0.509 18.518 1.00 97.31 89 GLU A O 1
ATOM 714 N N . LYS A 1 90 ? 1.189 1.573 19.190 1.00 97.56 90 LYS A N 1
ATOM 715 C CA . LYS A 1 90 ? 0.752 0.490 20.085 1.00 97.56 90 LYS A CA 1
ATOM 716 C C . LYS A 1 90 ? 0.505 -0.820 19.346 1.00 97.56 90 LYS A C 1
ATOM 718 O O . LYS A 1 90 ? 0.839 -1.869 19.874 1.00 97.56 90 LYS A O 1
ATOM 723 N N . TRP A 1 91 ? -0.055 -0.784 18.138 1.00 98.44 91 TRP A N 1
ATOM 724 C CA . TRP A 1 91 ? -0.258 -1.998 17.338 1.00 98.44 91 TRP A CA 1
ATOM 725 C C . TRP A 1 91 ? 1.057 -2.590 16.828 1.00 98.44 91 TRP A C 1
ATOM 727 O O . TRP A 1 91 ? 1.203 -3.810 16.798 1.00 98.44 91 TRP A O 1
ATOM 737 N N . ILE A 1 92 ? 2.020 -1.742 16.456 1.00 97.94 92 ILE A N 1
ATOM 738 C CA . ILE A 1 92 ? 3.367 -2.183 16.071 1.00 97.94 92 ILE A CA 1
ATOM 739 C C . ILE A 1 92 ? 4.096 -2.802 17.275 1.00 97.94 92 ILE A C 1
ATOM 741 O O . ILE A 1 92 ? 4.731 -3.843 17.130 1.00 97.94 92 ILE A O 1
ATOM 745 N N . GLU A 1 93 ? 3.988 -2.191 18.456 1.00 97.44 93 GLU A N 1
ATOM 746 C CA . GLU A 1 93 ? 4.564 -2.703 19.705 1.00 97.44 93 GLU A CA 1
ATOM 747 C C . GLU A 1 93 ? 3.900 -4.015 20.148 1.00 97.44 93 GLU A C 1
ATOM 749 O O . GLU A 1 93 ? 4.595 -4.972 20.479 1.00 97.44 93 GLU A O 1
ATOM 754 N N . GLU A 1 94 ? 2.567 -4.098 20.092 1.00 97.06 94 GLU A N 1
ATOM 755 C CA . GLU A 1 94 ? 1.795 -5.302 20.433 1.00 97.06 94 GLU A CA 1
ATOM 756 C C . GLU A 1 94 ? 2.165 -6.501 19.549 1.00 97.06 94 GLU A C 1
ATOM 758 O O . GLU A 1 94 ? 2.152 -7.638 20.018 1.00 97.06 94 GLU A O 1
ATOM 763 N N . ASN A 1 95 ? 2.550 -6.258 18.291 1.00 96.81 95 ASN A N 1
ATOM 764 C CA . ASN A 1 95 ? 3.044 -7.296 17.386 1.00 96.81 95 ASN A CA 1
ATOM 765 C C . ASN A 1 95 ? 4.419 -7.863 17.803 1.00 96.81 95 ASN A C 1
ATOM 767 O O . ASN A 1 95 ? 4.838 -8.899 17.292 1.00 96.81 95 ASN A O 1
ATOM 771 N N . GLY A 1 96 ? 5.151 -7.186 18.695 1.00 96.25 96 GLY A N 1
ATOM 772 C CA . GLY A 1 96 ? 6.471 -7.581 19.203 1.00 96.25 96 GLY A CA 1
ATOM 773 C C . GLY A 1 96 ? 7.631 -7.372 18.222 1.00 96.25 96 GLY A C 1
ATOM 774 O O . GLY A 1 96 ? 8.757 -7.115 18.643 1.00 96.25 96 GLY A O 1
ATOM 775 N N . VAL A 1 97 ? 7.365 -7.428 16.916 1.00 94.62 97 VAL A N 1
ATOM 776 C CA . VAL A 1 97 ? 8.330 -7.141 15.847 1.00 94.62 97 VAL A CA 1
ATOM 777 C C . VAL A 1 97 ? 7.772 -6.048 14.945 1.00 94.62 97 VAL A C 1
ATOM 779 O O . VAL A 1 97 ? 6.623 -6.119 14.505 1.00 94.62 97 VAL A O 1
ATOM 782 N N . ARG A 1 98 ? 8.591 -5.039 14.630 1.00 96.69 98 ARG A N 1
ATOM 783 C CA . ARG A 1 98 ? 8.212 -4.005 13.662 1.00 96.69 98 ARG A CA 1
ATOM 784 C C . ARG A 1 98 ? 8.079 -4.644 12.273 1.00 96.69 98 ARG A C 1
ATOM 786 O O . ARG A 1 98 ? 9.058 -5.218 11.798 1.00 96.69 98 ARG A O 1
ATOM 793 N N . PRO A 1 99 ? 6.909 -4.560 11.621 1.00 97.31 99 PRO A N 1
ATOM 794 C CA . PRO A 1 99 ? 6.736 -5.132 10.294 1.00 97.31 99 PRO A CA 1
ATOM 795 C C . PRO A 1 99 ? 7.565 -4.350 9.267 1.00 97.31 99 PRO A C 1
ATOM 797 O O . PRO A 1 99 ? 7.754 -3.140 9.417 1.00 97.31 99 PRO A O 1
ATOM 800 N N . SER A 1 100 ? 8.027 -5.019 8.205 1.00 94.56 100 SER A N 1
ATOM 801 C CA . SER A 1 100 ? 8.873 -4.382 7.183 1.00 94.56 100 SER A CA 1
ATOM 802 C C . SER A 1 100 ? 8.166 -3.224 6.474 1.00 94.56 100 SER A C 1
ATOM 804 O O . SER A 1 100 ? 8.808 -2.270 6.062 1.00 94.56 100 SER A O 1
ATOM 806 N N . GLY A 1 101 ? 6.832 -3.239 6.389 1.00 97.50 101 GLY A N 1
ATOM 807 C CA . GLY A 1 101 ? 6.071 -2.113 5.851 1.00 97.50 101 GLY A CA 1
ATOM 808 C C . GLY A 1 101 ? 6.114 -0.842 6.712 1.00 97.50 101 GLY A C 1
ATOM 809 O O . GLY A 1 101 ? 5.659 0.202 6.260 1.00 97.50 101 GLY A O 1
ATOM 810 N N . ASN A 1 102 ? 6.644 -0.887 7.937 1.00 97.94 102 ASN A N 1
ATOM 811 C CA . ASN A 1 102 ? 6.750 0.266 8.837 1.00 97.94 102 ASN A CA 1
ATOM 812 C C . ASN A 1 102 ? 8.186 0.500 9.338 1.00 97.94 102 ASN A C 1
ATOM 814 O O . ASN A 1 102 ? 8.366 1.062 10.423 1.00 97.94 102 ASN A O 1
ATOM 818 N N . ASP A 1 103 ? 9.198 0.030 8.607 1.00 94.62 103 ASP A N 1
ATOM 819 C CA . ASP A 1 103 ? 10.612 0.067 9.006 1.00 94.62 103 ASP A CA 1
ATOM 820 C C . ASP A 1 103 ? 11.359 1.364 8.634 1.00 94.62 103 ASP A C 1
ATOM 822 O O . ASP A 1 103 ? 12.510 1.547 9.026 1.00 94.62 103 ASP A O 1
ATOM 826 N N . GLY A 1 104 ? 10.715 2.284 7.910 1.00 93.75 104 GLY A N 1
ATOM 827 C CA . GLY A 1 104 ? 11.320 3.508 7.379 1.00 93.75 104 GLY A CA 1
ATOM 828 C C . GLY A 1 104 ? 12.214 3.296 6.149 1.00 93.75 104 GLY A C 1
ATOM 829 O O . GLY A 1 104 ? 12.855 4.245 5.697 1.00 93.75 104 GLY A O 1
ATOM 830 N N . GLY A 1 105 ? 12.277 2.075 5.618 1.00 93.81 105 GLY A N 1
ATOM 831 C CA . GLY A 1 105 ? 13.131 1.666 4.511 1.00 93.81 105 GLY A CA 1
ATOM 832 C C . GLY A 1 105 ? 12.401 1.520 3.174 1.00 93.81 105 GLY A C 1
ATOM 833 O O . GLY A 1 105 ? 11.326 2.073 2.928 1.00 93.81 105 GLY A O 1
ATOM 834 N N . LEU A 1 106 ? 13.024 0.754 2.272 1.00 91.62 106 LEU A N 1
ATOM 835 C CA . LEU A 1 106 ? 12.496 0.492 0.928 1.00 91.62 106 LEU A CA 1
ATOM 836 C C . LEU A 1 106 ? 11.169 -0.278 0.970 1.00 91.62 106 LEU A C 1
ATOM 838 O O . LEU A 1 106 ? 10.275 0.006 0.174 1.00 91.62 106 LEU A O 1
ATOM 842 N N . GLU A 1 107 ? 11.027 -1.201 1.924 1.00 93.44 107 GLU A N 1
ATOM 843 C CA . GLU A 1 107 ? 9.805 -1.980 2.134 1.00 93.44 107 GLU A CA 1
ATOM 844 C C . GLU A 1 107 ? 8.645 -1.122 2.632 1.00 93.44 107 GLU A C 1
ATOM 846 O O . GLU A 1 107 ? 7.518 -1.369 2.234 1.00 93.44 107 GLU A O 1
ATOM 851 N N . GLN A 1 108 ? 8.868 -0.078 3.431 1.00 96.31 108 GLN A N 1
ATOM 852 C CA . GLN A 1 108 ? 7.805 0.885 3.728 1.00 96.31 108 GLN A CA 1
ATOM 853 C C . GLN A 1 108 ? 7.421 1.714 2.491 1.00 96.31 108 GLN A C 1
ATOM 855 O O . GLN A 1 108 ? 6.239 1.966 2.244 1.00 96.31 108 GLN A O 1
ATOM 860 N N . SER A 1 109 ? 8.403 2.107 1.674 1.00 95.12 109 SER A N 1
ATOM 861 C CA . SER A 1 109 ? 8.165 2.959 0.501 1.00 95.12 109 SER A CA 1
ATOM 862 C C . SER A 1 109 ? 7.189 2.339 -0.508 1.00 95.12 109 SER A C 1
ATOM 864 O O . SER A 1 109 ? 6.368 3.064 -1.067 1.00 95.12 109 SER A O 1
ATOM 866 N N . ILE A 1 110 ? 7.213 1.013 -0.703 1.00 95.06 110 ILE A N 1
ATOM 867 C CA . ILE A 1 110 ? 6.277 0.321 -1.612 1.00 95.06 110 ILE A CA 1
ATOM 868 C C . ILE A 1 110 ? 4.814 0.375 -1.139 1.00 95.06 110 ILE A C 1
ATOM 870 O O . ILE A 1 110 ? 3.912 0.278 -1.969 1.00 95.06 110 ILE A O 1
ATOM 874 N N . TRP A 1 111 ? 4.555 0.561 0.161 1.00 97.19 111 TRP A N 1
ATOM 875 C CA . TRP A 1 111 ? 3.197 0.766 0.683 1.00 97.19 111 TRP A CA 1
ATOM 876 C C . TRP A 1 111 ? 2.742 2.212 0.513 1.00 97.19 111 TRP A C 1
ATOM 878 O O . TRP A 1 111 ? 1.574 2.472 0.234 1.00 97.19 111 TRP A O 1
ATOM 888 N N . GLU A 1 112 ? 3.649 3.173 0.676 1.00 95.81 112 GLU A N 1
ATOM 889 C CA . GLU A 1 112 ? 3.286 4.585 0.828 1.00 95.81 112 GLU A CA 1
ATOM 890 C C . GLU A 1 112 ? 3.353 5.371 -0.488 1.00 95.81 112 GLU A C 1
ATOM 892 O O . GLU A 1 112 ? 2.530 6.261 -0.714 1.00 95.81 112 GLU A O 1
ATOM 897 N N . ASN A 1 113 ? 4.239 4.985 -1.406 1.00 96.31 113 ASN A N 1
ATOM 898 C CA . ASN A 1 113 ? 4.512 5.706 -2.648 1.00 96.31 113 ASN A CA 1
ATOM 899 C C . ASN A 1 113 ? 4.072 4.924 -3.898 1.00 96.31 113 ASN A C 1
ATOM 901 O O . ASN A 1 113 ? 3.862 3.711 -3.831 1.00 96.31 113 ASN A O 1
ATOM 905 N N . PRO A 1 114 ? 3.952 5.594 -5.064 1.00 97.12 114 PRO A N 1
ATOM 906 C CA . PRO A 1 114 ? 3.880 4.910 -6.351 1.00 97.12 114 PRO A CA 1
ATOM 907 C C . PRO A 1 114 ? 4.988 3.863 -6.486 1.00 97.12 114 PRO A C 1
ATOM 909 O O . PRO A 1 114 ? 6.144 4.136 -6.158 1.00 97.12 114 PRO A O 1
ATOM 912 N N . LEU A 1 115 ? 4.647 2.691 -7.017 1.00 96.44 115 LEU A N 1
ATOM 913 C CA . LEU A 1 115 ? 5.592 1.595 -7.189 1.00 96.44 115 LEU A CA 1
ATOM 914 C C . LEU A 1 115 ? 6.647 1.976 -8.237 1.00 96.44 115 LEU A C 1
ATOM 916 O O . LEU A 1 115 ? 6.322 2.129 -9.420 1.00 96.44 115 LEU A O 1
ATOM 920 N N . ASP A 1 116 ? 7.905 2.123 -7.809 1.00 96.69 116 ASP A N 1
ATOM 921 C CA . ASP A 1 116 ? 9.035 2.331 -8.719 1.00 96.69 116 ASP A CA 1
ATOM 922 C C . ASP A 1 116 ? 9.387 1.019 -9.418 1.00 96.69 116 ASP A C 1
ATOM 924 O O . ASP A 1 116 ? 9.764 0.027 -8.799 1.00 96.69 116 ASP A O 1
ATOM 928 N N . CYS A 1 117 ? 9.252 1.027 -10.738 1.00 96.88 117 CYS A N 1
ATOM 929 C CA . CYS A 1 117 ? 9.477 -0.124 -11.593 1.00 96.88 117 CYS A CA 1
ATOM 930 C C . CYS A 1 117 ? 10.953 -0.323 -11.961 1.00 96.88 117 CYS A C 1
ATOM 932 O O . CYS A 1 117 ? 11.310 -1.378 -12.484 1.00 96.88 117 CYS A O 1
ATOM 934 N N . LYS A 1 118 ? 11.821 0.675 -11.749 1.00 95.94 118 LYS A N 1
ATOM 935 C CA . LYS A 1 118 ? 13.232 0.599 -12.169 1.00 95.94 118 LYS A CA 1
ATOM 936 C C . LYS A 1 118 ? 14.018 -0.507 -11.463 1.00 95.94 118 LYS A C 1
ATOM 938 O O . LYS A 1 118 ? 14.732 -1.218 -12.165 1.00 95.94 118 LYS A O 1
ATOM 943 N N . PRO A 1 119 ? 13.873 -0.728 -10.140 1.00 94.69 119 PRO A N 1
ATOM 944 C CA . PRO A 1 119 ? 14.558 -1.833 -9.468 1.00 94.69 119 PRO A CA 1
ATOM 945 C C . PRO A 1 119 ? 14.111 -3.219 -9.957 1.00 94.69 119 PRO A C 1
ATOM 947 O O . PRO A 1 119 ? 14.766 -4.210 -9.665 1.00 94.69 119 PRO A O 1
ATOM 950 N N . MET A 1 120 ? 12.994 -3.296 -10.690 1.00 95.12 120 MET A N 1
ATOM 951 C CA . MET A 1 120 ? 12.403 -4.528 -11.219 1.00 95.12 120 MET A CA 1
ATOM 952 C C . MET A 1 120 ? 12.713 -4.751 -12.709 1.00 95.12 120 MET A C 1
ATOM 954 O O . MET A 1 120 ? 12.089 -5.604 -13.352 1.00 95.12 120 MET A O 1
ATOM 958 N N . MET A 1 121 ? 13.613 -3.955 -13.293 1.00 97.50 121 MET A N 1
ATOM 959 C CA . MET A 1 121 ? 14.060 -4.149 -14.670 1.00 97.50 121 MET A CA 1
ATOM 960 C C . MET A 1 121 ? 14.850 -5.449 -14.813 1.00 97.50 121 MET A C 1
ATOM 962 O O . MET A 1 121 ? 15.630 -5.826 -13.946 1.00 97.50 121 MET A O 1
ATOM 966 N N . THR A 1 122 ? 14.659 -6.112 -15.947 1.00 98.00 122 THR A N 1
ATOM 967 C CA . THR A 1 122 ? 15.522 -7.208 -16.402 1.00 98.00 122 THR A CA 1
ATOM 968 C C . THR A 1 122 ? 16.819 -6.663 -16.999 1.00 98.00 122 THR A C 1
ATOM 970 O O . THR A 1 122 ? 16.853 -5.516 -17.447 1.00 98.00 122 THR A O 1
ATOM 973 N N . ASP A 1 123 ? 17.853 -7.496 -17.110 1.00 98.00 123 ASP A N 1
ATOM 974 C CA . ASP A 1 123 ? 19.137 -7.111 -17.718 1.00 98.00 123 ASP A CA 1
ATOM 975 C C . ASP A 1 123 ? 18.971 -6.536 -19.137 1.00 98.00 123 ASP A C 1
ATOM 977 O O . ASP A 1 123 ? 19.602 -5.544 -19.507 1.00 98.00 123 ASP A O 1
ATOM 981 N N . GLU A 1 124 ? 18.058 -7.103 -19.932 1.00 97.75 124 GLU A N 1
ATOM 982 C CA . GLU A 1 124 ? 17.747 -6.585 -21.266 1.00 97.75 124 GLU A CA 1
ATOM 983 C C . GLU A 1 124 ? 17.108 -5.192 -21.236 1.00 97.75 124 GLU A C 1
ATOM 985 O O . GLU A 1 124 ? 17.347 -4.370 -22.124 1.00 97.75 124 GLU A O 1
ATOM 990 N N . GLU A 1 125 ? 16.243 -4.925 -20.259 1.00 98.00 125 GLU A N 1
ATOM 991 C CA . GLU A 1 125 ? 15.585 -3.627 -20.102 1.00 98.00 125 GLU A CA 1
ATOM 992 C C . GLU A 1 125 ? 16.546 -2.577 -19.557 1.00 98.00 125 GLU A C 1
ATOM 994 O O . GLU A 1 125 ? 16.487 -1.436 -20.015 1.00 98.00 125 GLU A O 1
ATOM 999 N N . ILE A 1 126 ? 17.450 -2.969 -18.653 1.00 98.00 126 ILE A N 1
ATOM 1000 C CA . ILE A 1 126 ? 18.551 -2.127 -18.176 1.00 98.00 126 ILE A CA 1
ATOM 1001 C C . ILE A 1 126 ? 19.400 -1.698 -19.372 1.00 98.00 126 ILE A C 1
ATOM 1003 O O . ILE A 1 126 ? 19.530 -0.501 -19.624 1.00 98.00 126 ILE A O 1
ATOM 1007 N N . LYS A 1 127 ? 19.858 -2.652 -20.192 1.00 97.88 127 LYS A N 1
ATOM 1008 C CA . LYS A 1 127 ? 20.640 -2.357 -21.400 1.00 97.88 127 LYS A CA 1
ATOM 1009 C C . LYS A 1 127 ? 19.901 -1.412 -22.355 1.00 97.88 127 LYS A C 1
ATOM 1011 O O . LYS A 1 127 ? 20.448 -0.393 -22.771 1.00 97.88 127 LYS A O 1
ATOM 1016 N N . LYS A 1 128 ? 18.623 -1.688 -22.652 1.00 97.56 128 LYS A N 1
ATOM 1017 C CA . LYS A 1 128 ? 17.785 -0.808 -23.494 1.00 97.56 128 LYS A CA 1
ATOM 1018 C C . LYS A 1 128 ? 17.636 0.590 -22.894 1.00 97.56 128 LYS A C 1
ATOM 1020 O O . LYS A 1 128 ? 17.559 1.564 -23.640 1.00 97.56 128 LYS A O 1
ATOM 1025 N N . PHE A 1 129 ? 17.539 0.702 -21.571 1.00 96.88 129 PHE A N 1
ATOM 1026 C CA . PHE A 1 129 ? 17.422 1.984 -20.884 1.00 96.88 129 PHE A CA 1
ATOM 1027 C C . PHE A 1 129 ? 18.731 2.778 -20.935 1.00 96.88 129 PHE A C 1
ATOM 1029 O O . PHE A 1 129 ? 18.686 3.992 -21.129 1.00 96.88 129 PHE A O 1
ATOM 1036 N N . GLU A 1 130 ? 19.877 2.117 -20.790 1.00 96.69 130 GLU A N 1
ATOM 1037 C CA . GLU A 1 130 ? 21.208 2.730 -20.864 1.00 96.69 130 GLU A CA 1
ATOM 1038 C C . GLU A 1 130 ? 21.550 3.213 -22.278 1.00 96.69 130 GLU A C 1
ATOM 1040 O O . GLU A 1 130 ? 22.019 4.340 -22.437 1.00 96.69 130 GLU A O 1
ATOM 1045 N N . GLU A 1 131 ? 21.241 2.412 -23.301 1.00 97.31 131 GLU A N 1
ATOM 1046 C CA . GLU A 1 131 ? 21.474 2.735 -24.718 1.00 97.31 131 GLU A CA 1
ATOM 1047 C C . GLU A 1 131 ? 20.490 3.785 -25.268 1.00 97.31 131 GLU A C 1
ATOM 1049 O O . GLU A 1 131 ? 20.755 4.437 -26.281 1.00 97.31 131 GLU A O 1
ATOM 1054 N N . ALA A 1 132 ? 19.334 3.970 -24.622 1.00 96.44 132 ALA A N 1
ATOM 1055 C CA . ALA A 1 132 ? 18.326 4.921 -25.070 1.00 96.44 132 ALA A CA 1
ATOM 1056 C C . ALA A 1 132 ? 18.764 6.383 -24.872 1.00 96.44 132 ALA A C 1
ATOM 1058 O O . ALA A 1 132 ? 19.182 6.806 -23.791 1.00 96.44 132 ALA A O 1
ATOM 1059 N N . GLY A 1 133 ? 18.542 7.201 -25.906 1.00 94.00 133 GLY A N 1
ATOM 1060 C CA . GLY A 1 133 ? 18.704 8.653 -25.826 1.00 94.00 133 GLY A CA 1
ATOM 1061 C C . GLY A 1 133 ? 17.827 9.297 -24.740 1.00 94.00 133 GLY A C 1
ATOM 1062 O O . GLY A 1 133 ? 16.749 8.803 -24.392 1.00 94.00 133 GLY A O 1
ATOM 1063 N N . ALA A 1 134 ? 18.283 10.426 -24.197 1.00 93.12 134 ALA A N 1
ATOM 1064 C CA . ALA A 1 134 ? 17.565 11.155 -23.152 1.00 93.12 134 ALA A CA 1
ATOM 1065 C C . ALA A 1 134 ? 16.159 11.613 -23.596 1.00 93.12 134 ALA A C 1
ATOM 1067 O O . ALA A 1 134 ? 15.891 11.822 -24.778 1.00 93.12 134 ALA A O 1
ATOM 1068 N N . GLY A 1 135 ? 15.259 11.808 -22.627 1.00 93.19 135 GLY A N 1
ATOM 1069 C CA . GLY A 1 135 ? 13.901 12.291 -22.882 1.00 93.19 135 GLY A CA 1
ATOM 1070 C C . GLY A 1 135 ? 12.970 11.196 -23.434 1.00 93.19 135 GLY A C 1
ATOM 1071 O O . GLY A 1 135 ? 12.856 10.140 -22.801 1.00 93.19 135 GLY A O 1
ATOM 1072 N N . PRO A 1 136 ? 12.279 11.418 -24.573 1.00 95.50 136 PRO A N 1
ATOM 1073 C CA . PRO A 1 136 ? 11.279 10.483 -25.100 1.00 95.50 136 PRO A CA 1
ATOM 1074 C C . PRO A 1 136 ? 11.739 9.020 -25.272 1.00 95.50 136 PRO A C 1
ATOM 1076 O O . PRO A 1 136 ? 10.950 8.128 -24.945 1.00 95.50 136 PRO A O 1
ATOM 1079 N N . PRO A 1 137 ? 12.975 8.714 -25.729 1.00 96.62 137 PRO A N 1
ATOM 1080 C CA . PRO A 1 137 ? 13.421 7.329 -25.873 1.00 96.62 137 PRO A CA 1
ATOM 1081 C C . PRO A 1 137 ? 13.514 6.590 -24.529 1.00 96.62 137 PRO A C 1
ATOM 1083 O O . PRO A 1 137 ? 12.925 5.516 -24.397 1.00 96.62 137 PRO A O 1
ATOM 1086 N N . LYS A 1 138 ? 14.144 7.177 -23.498 1.00 95.94 138 LYS A N 1
ATOM 1087 C CA . LYS A 1 138 ? 14.162 6.595 -22.139 1.00 95.94 138 LYS A CA 1
ATOM 1088 C C . LYS A 1 138 ? 12.761 6.448 -21.541 1.00 95.94 138 LYS A C 1
ATOM 1090 O O . LYS A 1 138 ? 12.451 5.403 -20.972 1.00 95.94 138 LYS A O 1
ATOM 1095 N N . ALA A 1 139 ? 11.885 7.439 -21.724 1.00 96.56 139 ALA A N 1
ATOM 1096 C CA . ALA A 1 139 ? 10.497 7.363 -21.256 1.00 96.56 139 ALA A CA 1
ATOM 1097 C C . ALA A 1 139 ? 9.727 6.189 -21.893 1.00 96.56 139 ALA A C 1
ATOM 1099 O O . ALA A 1 139 ? 8.929 5.528 -21.226 1.00 96.56 139 ALA A O 1
ATOM 1100 N N . LYS A 1 140 ? 9.997 5.873 -23.169 1.00 97.69 140 LYS A N 1
ATOM 1101 C CA . LYS A 1 140 ? 9.418 4.705 -23.853 1.00 97.69 140 LYS A CA 1
ATOM 1102 C C . LYS A 1 140 ? 9.866 3.386 -23.217 1.00 97.69 140 LYS A C 1
ATOM 1104 O O . LYS A 1 140 ? 9.033 2.495 -23.060 1.00 97.69 140 LYS A O 1
ATOM 1109 N N . VAL A 1 141 ? 11.141 3.264 -22.837 1.00 98.00 141 VAL A N 1
ATOM 1110 C CA . VAL A 1 141 ? 11.651 2.071 -22.137 1.00 98.00 141 VAL A CA 1
ATOM 1111 C C . VAL A 1 141 ? 10.963 1.923 -20.780 1.00 98.00 141 VAL A C 1
ATOM 1113 O O . VAL A 1 141 ? 10.357 0.885 -20.527 1.00 98.00 141 VAL A O 1
ATOM 1116 N N . LEU A 1 142 ? 10.938 2.985 -19.966 1.00 98.12 142 LEU A N 1
ATOM 1117 C CA . LEU A 1 142 ? 10.262 2.991 -18.660 1.00 98.12 142 LEU A CA 1
ATOM 1118 C C . LEU A 1 142 ? 8.782 2.605 -18.760 1.00 98.12 142 LEU A C 1
ATOM 1120 O O . LEU A 1 142 ? 8.292 1.800 -17.971 1.00 98.12 142 LEU A O 1
ATOM 1124 N N . LYS A 1 143 ? 8.082 3.120 -19.775 1.00 98.19 143 LYS A N 1
ATOM 1125 C CA . LYS A 1 143 ? 6.675 2.795 -20.031 1.00 98.19 143 LYS A CA 1
ATOM 1126 C C . LYS A 1 143 ? 6.458 1.316 -20.331 1.00 98.19 143 LYS A C 1
ATOM 1128 O O . LYS A 1 143 ? 5.439 0.762 -19.926 1.00 98.19 143 LYS A O 1
ATOM 1133 N N . ASN A 1 144 ? 7.380 0.682 -21.051 1.00 98.25 144 ASN A N 1
ATOM 1134 C CA . ASN A 1 144 ? 7.294 -0.743 -21.354 1.00 98.25 144 ASN A CA 1
ATOM 1135 C C . ASN A 1 144 ? 7.585 -1.602 -20.119 1.00 98.25 144 ASN A C 1
ATOM 1137 O O . ASN A 1 144 ? 6.845 -2.552 -19.877 1.00 98.25 144 ASN A O 1
ATOM 1141 N N . VAL A 1 145 ? 8.573 -1.215 -19.306 1.00 98.44 145 VAL A N 1
ATOM 1142 C CA . VAL A 1 145 ? 8.865 -1.864 -18.017 1.00 98.44 145 VAL A CA 1
ATOM 1143 C C . VAL A 1 145 ? 7.638 -1.800 -17.101 1.00 98.44 145 VAL A C 1
ATOM 1145 O O . VAL A 1 145 ? 7.162 -2.829 -16.628 1.00 98.44 145 VAL A O 1
ATOM 1148 N N . ALA A 1 146 ? 7.050 -0.611 -16.930 1.00 98.38 146 ALA A N 1
ATOM 1149 C CA . ALA A 1 146 ? 5.849 -0.430 -16.117 1.00 98.38 146 ALA A CA 1
ATOM 1150 C C . ALA A 1 146 ? 4.662 -1.269 -16.625 1.00 98.38 146 ALA A C 1
ATOM 1152 O O . ALA A 1 146 ? 3.947 -1.860 -15.827 1.00 98.38 146 ALA A O 1
ATOM 1153 N N . ARG A 1 147 ? 4.466 -1.391 -17.946 1.00 98.31 147 ARG A N 1
ATOM 1154 C CA . ARG A 1 147 ? 3.420 -2.260 -18.525 1.00 98.31 147 ARG A CA 1
ATOM 1155 C C . ARG A 1 147 ? 3.655 -3.744 -18.256 1.00 98.31 147 ARG A C 1
ATOM 1157 O O . ARG A 1 147 ? 2.696 -4.471 -18.028 1.00 98.31 147 ARG A O 1
ATOM 1164 N N . ARG A 1 148 ? 4.907 -4.207 -18.302 1.00 98.19 148 ARG A N 1
ATOM 1165 C CA . ARG A 1 148 ? 5.245 -5.600 -17.978 1.00 98.19 148 ARG A CA 1
ATOM 1166 C C . ARG A 1 148 ? 4.928 -5.905 -16.515 1.00 98.19 148 ARG A C 1
ATOM 1168 O O . ARG A 1 148 ? 4.348 -6.947 -16.233 1.00 98.19 148 ARG A O 1
ATOM 1175 N N . ILE A 1 149 ? 5.301 -5.005 -15.607 1.00 98.19 149 ILE A N 1
ATOM 1176 C CA . ILE A 1 149 ? 5.053 -5.167 -14.167 1.00 98.19 149 ILE A CA 1
ATOM 1177 C C . ILE A 1 149 ? 3.558 -5.076 -13.861 1.00 98.19 149 ILE A C 1
ATOM 1179 O O . ILE A 1 149 ? 3.046 -5.914 -13.132 1.00 98.19 149 ILE A O 1
ATOM 1183 N N . GLU A 1 150 ? 2.834 -4.142 -14.478 1.00 98.00 150 GLU A N 1
ATOM 1184 C CA . GLU A 1 150 ? 1.369 -4.084 -14.406 1.00 98.00 150 GLU A CA 1
ATOM 1185 C C . GLU A 1 150 ? 0.732 -5.404 -14.852 1.00 98.00 150 GLU A C 1
ATOM 1187 O O . GLU A 1 150 ? -0.093 -5.944 -14.128 1.00 98.00 150 GLU A O 1
ATOM 1192 N N . ALA A 1 151 ? 1.164 -5.976 -15.980 1.00 98.00 151 ALA A N 1
ATOM 1193 C CA . ALA A 1 151 ? 0.652 -7.265 -16.445 1.00 98.00 151 ALA A CA 1
ATOM 1194 C C . ALA A 1 151 ? 0.976 -8.423 -15.482 1.00 98.00 151 ALA A C 1
ATOM 1196 O O . ALA A 1 151 ? 0.247 -9.413 -15.447 1.00 98.00 151 ALA A O 1
ATOM 1197 N N . GLN A 1 152 ? 2.065 -8.333 -14.711 1.00 97.50 152 GLN A N 1
ATOM 1198 C CA . GLN A 1 152 ? 2.353 -9.294 -13.646 1.00 97.50 152 GLN A CA 1
ATOM 1199 C C . GLN A 1 152 ? 1.423 -9.086 -12.445 1.00 97.50 152 GLN A C 1
ATOM 1201 O O . GLN A 1 152 ? 0.817 -10.046 -11.984 1.00 97.50 152 GLN A O 1
ATOM 1206 N N . LEU A 1 153 ? 1.237 -7.843 -11.999 1.00 97.50 153 LEU A N 1
ATOM 1207 C CA . LEU A 1 153 ? 0.307 -7.505 -10.921 1.00 97.50 153 LEU A CA 1
ATOM 1208 C C . LEU A 1 153 ? -1.128 -7.930 -11.260 1.00 97.50 153 LEU A C 1
ATOM 1210 O O . LEU A 1 153 ? -1.805 -8.509 -10.421 1.00 97.50 153 LEU A O 1
ATOM 1214 N N . GLU A 1 154 ? -1.580 -7.736 -12.501 1.00 97.44 154 GLU A N 1
ATOM 1215 C CA . GLU A 1 154 ? -2.895 -8.196 -12.966 1.00 97.44 154 GLU A CA 1
ATOM 1216 C C . GLU A 1 154 ? -3.060 -9.721 -12.860 1.00 97.44 154 GLU A C 1
ATOM 1218 O O . GLU A 1 154 ? -4.138 -10.201 -12.498 1.00 97.44 154 GLU A O 1
ATOM 1223 N N . LYS A 1 155 ? -1.995 -10.495 -13.112 1.00 97.62 155 LYS A N 1
ATOM 1224 C CA . LYS A 1 155 ? -2.006 -11.948 -12.873 1.00 97.62 155 LYS A CA 1
ATOM 1225 C C . LYS A 1 155 ? -2.094 -12.265 -11.386 1.00 97.62 155 LYS A C 1
ATOM 1227 O O . LYS A 1 155 ? -2.853 -13.155 -11.015 1.00 97.62 155 LYS A O 1
ATOM 1232 N N . ASP A 1 156 ? -1.367 -11.536 -10.544 1.00 96.94 156 ASP A N 1
ATOM 1233 C CA . ASP A 1 156 ? -1.391 -11.729 -9.091 1.00 96.94 156 ASP A CA 1
ATOM 1234 C C . ASP A 1 156 ? -2.775 -11.383 -8.509 1.00 96.94 156 ASP A C 1
ATOM 1236 O O . ASP A 1 156 ? -3.289 -12.091 -7.640 1.00 96.94 156 ASP A O 1
ATOM 1240 N N . PHE A 1 157 ? -3.431 -10.342 -9.033 1.00 97.44 157 PHE A N 1
ATOM 1241 C CA . PHE A 1 157 ? -4.809 -9.989 -8.687 1.00 97.44 157 PHE A CA 1
ATOM 1242 C C . PHE A 1 157 ? -5.767 -11.127 -9.051 1.00 97.44 157 PHE A C 1
ATOM 1244 O O . PHE A 1 157 ? -6.556 -11.559 -8.208 1.00 97.44 157 PHE A O 1
ATOM 1251 N N . ALA A 1 158 ? -5.665 -11.651 -10.277 1.00 96.56 158 ALA A N 1
ATOM 1252 C CA . ALA A 1 158 ? -6.492 -12.759 -10.746 1.00 96.56 158 ALA A CA 1
ATOM 1253 C C . ALA A 1 158 ? -6.252 -14.046 -9.939 1.00 96.56 158 ALA A C 1
ATOM 1255 O O . ALA A 1 158 ? -7.209 -14.733 -9.586 1.00 96.56 158 ALA A O 1
ATOM 1256 N N . ALA A 1 159 ? -5.000 -14.345 -9.577 1.00 96.38 159 ALA A N 1
ATOM 1257 C CA . ALA A 1 159 ? -4.645 -15.490 -8.738 1.00 96.38 159 ALA A CA 1
ATOM 1258 C C . ALA A 1 159 ? -5.258 -15.403 -7.329 1.00 96.38 159 ALA A C 1
ATOM 1260 O O . ALA A 1 159 ? -5.569 -16.429 -6.727 1.00 96.38 159 ALA A O 1
ATOM 1261 N N . LYS A 1 160 ? -5.486 -14.186 -6.821 1.00 95.75 160 LYS A N 1
ATOM 1262 C CA . LYS A 1 160 ? -6.220 -13.931 -5.571 1.00 95.75 160 LYS A CA 1
ATOM 1263 C C . LYS A 1 160 ? -7.739 -13.814 -5.764 1.00 95.75 160 LYS A C 1
ATOM 1265 O O . LYS A 1 160 ? -8.431 -13.479 -4.810 1.00 95.75 160 LYS A O 1
ATOM 1270 N N . ASN A 1 161 ? -8.263 -14.082 -6.964 1.00 96.31 161 ASN A N 1
ATOM 1271 C CA . ASN A 1 161 ? -9.677 -13.915 -7.325 1.00 96.31 161 ASN A CA 1
ATOM 1272 C C . ASN A 1 161 ? -10.194 -12.471 -7.130 1.00 96.31 161 ASN A C 1
ATOM 1274 O O . ASN A 1 161 ? -11.367 -12.252 -6.829 1.00 96.31 161 ASN A O 1
ATOM 1278 N N . CYS A 1 162 ? -9.321 -11.472 -7.296 1.00 97.69 162 CYS A N 1
ATOM 1279 C CA . CYS A 1 162 ? -9.719 -10.070 -7.243 1.00 97.69 162 CYS A CA 1
ATOM 1280 C C . CYS A 1 162 ? -10.448 -9.678 -8.535 1.00 97.69 162 CYS A C 1
ATOM 1282 O O . CYS A 1 162 ? -9.909 -9.804 -9.634 1.00 97.69 162 CYS A O 1
ATOM 1284 N N . LYS A 1 163 ? -11.676 -9.180 -8.391 1.00 96.88 163 LYS A N 1
ATOM 1285 C CA . LYS A 1 163 ? -12.526 -8.665 -9.477 1.00 96.88 163 LYS A CA 1
ATOM 1286 C C . LYS A 1 163 ? -12.631 -7.144 -9.466 1.00 96.88 163 LYS A C 1
ATOM 1288 O O . LYS A 1 163 ? -13.330 -6.556 -10.291 1.00 96.88 163 LYS A O 1
ATOM 1293 N N . ASP A 1 164 ? -11.964 -6.504 -8.514 1.00 95.31 164 ASP A N 1
ATOM 1294 C CA . ASP A 1 164 ? -12.002 -5.066 -8.354 1.00 95.31 164 ASP A CA 1
ATOM 1295 C C . ASP A 1 164 ? -11.266 -4.361 -9.504 1.00 95.31 164 ASP A C 1
ATOM 1297 O O . ASP A 1 164 ? -10.204 -4.792 -9.961 1.00 95.31 164 ASP A O 1
ATOM 1301 N N . ARG A 1 165 ? -11.816 -3.249 -10.003 1.00 93.94 165 ARG A N 1
ATOM 1302 C CA . ARG A 1 165 ? -11.228 -2.551 -11.157 1.00 93.94 165 ARG A CA 1
ATOM 1303 C C . ARG A 1 165 ? -10.099 -1.628 -10.704 1.00 93.94 165 ARG A C 1
ATOM 1305 O O . ARG A 1 165 ? -10.339 -0.477 -10.333 1.00 93.94 165 ARG A O 1
ATOM 1312 N N . LEU A 1 166 ? -8.864 -2.111 -10.793 1.00 95.62 166 LEU A N 1
ATOM 1313 C CA . LEU A 1 166 ? -7.649 -1.389 -10.407 1.00 95.62 166 LEU A CA 1
ATOM 1314 C C . LEU A 1 166 ? -6.960 -0.771 -11.631 1.00 95.62 166 LEU A C 1
ATOM 1316 O O . LEU A 1 166 ? -6.129 -1.387 -12.286 1.00 95.62 166 LEU A O 1
ATOM 1320 N N . ARG A 1 167 ? -7.340 0.464 -11.982 1.00 95.31 167 ARG A N 1
ATOM 1321 C CA . ARG A 1 167 ? -6.798 1.152 -13.164 1.00 95.31 167 ARG A CA 1
ATOM 1322 C C . ARG A 1 167 ? -5.571 1.995 -12.809 1.00 95.31 167 ARG A C 1
ATOM 1324 O O . ARG A 1 167 ? -5.721 3.055 -12.203 1.00 95.31 167 ARG A O 1
ATOM 1331 N N . PHE A 1 168 ? -4.397 1.597 -13.291 1.00 97.06 168 PHE A N 1
ATOM 1332 C CA . PHE A 1 168 ? -3.173 2.395 -13.170 1.00 97.06 168 PHE A CA 1
ATOM 1333 C C . PHE A 1 168 ? -3.192 3.661 -14.044 1.00 97.06 168 PHE A C 1
ATOM 1335 O O . PHE A 1 168 ? -3.724 3.650 -15.161 1.00 97.06 168 PHE A O 1
ATOM 1342 N N . ASP A 1 169 ? -2.582 4.753 -13.565 1.00 96.81 169 ASP A N 1
ATOM 1343 C CA . ASP A 1 169 ? -2.440 6.004 -14.320 1.00 96.81 169 ASP A CA 1
ATOM 1344 C C . ASP A 1 169 ? -1.450 5.834 -15.494 1.00 96.81 169 ASP A C 1
ATOM 1346 O O . ASP A 1 169 ? -0.248 5.641 -15.283 1.00 96.81 169 ASP A O 1
ATOM 1350 N N . PRO A 1 170 ? -1.902 5.961 -16.760 1.00 95.00 170 PRO A N 1
ATOM 1351 C CA . PRO A 1 170 ? -1.022 5.851 -17.919 1.00 95.00 170 PRO A CA 1
ATOM 1352 C C . PRO A 1 170 ? 0.112 6.884 -17.955 1.00 95.00 170 PRO A C 1
ATOM 1354 O O . PRO A 1 170 ? 1.136 6.610 -18.582 1.00 95.00 170 PRO A O 1
ATOM 1357 N N . LYS A 1 171 ? -0.056 8.054 -17.320 1.00 94.62 171 LYS A N 1
ATOM 1358 C CA . LYS A 1 171 ? 0.962 9.118 -17.296 1.00 94.62 171 LYS A CA 1
ATOM 1359 C C . LYS A 1 171 ? 2.151 8.758 -16.408 1.00 94.62 171 LYS A C 1
ATOM 1361 O O . LYS A 1 171 ? 3.276 9.147 -16.708 1.00 94.62 171 LYS A O 1
ATOM 1366 N N . LEU A 1 172 ? 1.922 8.004 -15.334 1.00 97.06 172 LEU A N 1
ATOM 1367 C CA . LEU A 1 172 ? 2.985 7.593 -14.413 1.00 97.06 172 LEU A CA 1
ATOM 1368 C C . LEU A 1 172 ? 3.925 6.558 -15.038 1.00 97.06 172 LEU A C 1
ATOM 1370 O O . LEU A 1 172 ? 5.128 6.583 -14.773 1.00 97.06 172 LEU A O 1
ATOM 1374 N N . LYS A 1 173 ? 3.416 5.739 -15.964 1.00 97.25 173 LYS A N 1
ATOM 1375 C CA . LYS A 1 173 ? 4.203 4.707 -16.658 1.00 97.25 173 LYS A CA 1
ATOM 1376 C C . LYS A 1 173 ? 5.403 5.292 -17.405 1.00 97.25 173 LYS A C 1
ATOM 1378 O O . LYS A 1 173 ? 6.464 4.684 -17.429 1.00 97.25 173 LYS A O 1
ATOM 1383 N N . GLU A 1 174 ? 5.282 6.500 -17.955 1.00 95.31 174 GLU A N 1
ATOM 1384 C CA . GLU A 1 174 ? 6.386 7.191 -18.649 1.00 95.31 174 GLU A CA 1
ATOM 1385 C C . GLU A 1 174 ? 7.534 7.593 -17.713 1.00 95.31 174 GLU A C 1
ATOM 1387 O O . GLU A 1 174 ? 8.659 7.794 -18.165 1.00 95.31 174 GLU A O 1
ATOM 1392 N N . LYS A 1 175 ? 7.267 7.654 -16.405 1.00 96.44 175 LYS A N 1
ATOM 1393 C CA . LYS A 1 175 ? 8.262 7.879 -15.349 1.00 96.44 175 LYS A CA 1
ATOM 1394 C C . LYS A 1 175 ? 8.774 6.575 -14.727 1.00 96.44 175 LYS A C 1
ATOM 1396 O O . LYS A 1 175 ? 9.618 6.632 -13.835 1.00 96.44 175 LYS A O 1
ATOM 1401 N N . GLY A 1 176 ? 8.288 5.421 -15.194 1.00 97.00 176 GLY A N 1
ATOM 1402 C CA . GLY A 1 176 ? 8.575 4.117 -14.598 1.00 97.00 176 GLY A CA 1
ATOM 1403 C C . GLY A 1 176 ? 7.872 3.919 -13.259 1.00 97.00 176 GLY A C 1
ATOM 1404 O O . GLY A 1 176 ? 8.411 3.243 -12.395 1.00 97.00 176 GLY A O 1
ATOM 1405 N N . LEU A 1 177 ? 6.711 4.549 -13.068 1.00 97.94 177 LEU A N 1
ATOM 1406 C CA . LEU A 1 177 ? 5.925 4.450 -11.843 1.00 97.94 177 LEU A CA 1
ATOM 1407 C C . LEU A 1 177 ? 4.569 3.805 -12.134 1.00 97.94 177 LEU A C 1
ATOM 1409 O O . LEU A 1 177 ? 3.956 4.075 -13.173 1.00 97.94 177 LEU A O 1
ATOM 1413 N N . LEU A 1 178 ? 4.081 3.008 -11.189 1.00 97.81 178 LEU A N 1
ATOM 1414 C CA . LEU A 1 178 ? 2.716 2.492 -11.179 1.00 97.81 178 LEU A CA 1
ATOM 1415 C C . LEU A 1 178 ? 1.984 2.994 -9.938 1.00 97.81 178 LEU A C 1
ATOM 1417 O O . LEU A 1 178 ? 2.420 2.784 -8.810 1.00 97.81 178 LEU A O 1
ATOM 1421 N N . ASP A 1 179 ? 0.851 3.651 -10.160 1.00 96.62 179 ASP A N 1
ATOM 1422 C CA . ASP A 1 179 ? -0.106 3.960 -9.104 1.00 96.62 179 ASP A CA 1
ATOM 1423 C C . ASP A 1 179 ? -1.520 4.020 -9.673 1.00 96.62 179 ASP A C 1
ATOM 1425 O O . ASP A 1 179 ? -1.699 4.201 -10.886 1.00 96.62 179 ASP A O 1
ATOM 1429 N N . LEU A 1 180 ? -2.522 3.857 -8.813 1.00 95.88 180 LEU A N 1
ATOM 1430 C CA . LEU A 1 180 ? -3.910 3.948 -9.245 1.00 95.88 180 LEU A CA 1
ATOM 1431 C C . LEU A 1 180 ? -4.249 5.369 -9.691 1.00 95.88 180 LEU A C 1
ATOM 1433 O O . LEU A 1 180 ? -3.780 6.364 -9.140 1.00 95.88 180 LEU A O 1
ATOM 1437 N N . LYS A 1 181 ? -5.104 5.459 -10.706 1.00 89.81 181 LYS A N 1
ATOM 1438 C CA . LYS A 1 181 ? -5.684 6.731 -11.112 1.00 89.81 181 LYS A CA 1
ATOM 1439 C C . LYS A 1 181 ? -6.761 7.131 -10.099 1.00 89.81 181 LYS A C 1
ATOM 1441 O O . LYS A 1 181 ? -7.821 6.506 -10.080 1.00 89.81 181 LYS A O 1
ATOM 1446 N N . ASN A 1 182 ? -6.467 8.1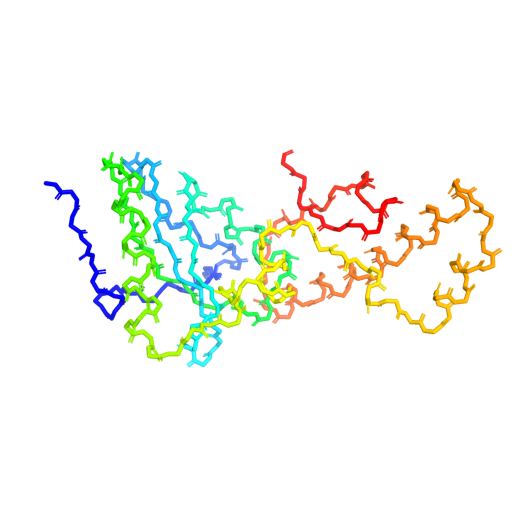58 -9.303 1.00 64.94 182 ASN A N 1
ATOM 1447 C CA . ASN A 1 182 ? -7.441 8.838 -8.443 1.00 64.94 182 ASN A CA 1
ATOM 1448 C C . ASN A 1 182 ? -8.512 9.574 -9.260 1.00 64.94 182 ASN A C 1
ATOM 1450 O O . ASN A 1 182 ? -8.198 10.032 -10.390 1.00 64.94 182 ASN A O 1
#

Organism: Ceratopteris richardii (NCBI:txid49495)

InterPro domains:
  IPR049578 CAXIP1-like, GIY-YIG domain [cd10450] (33-102)

pLDDT: mean 96.03, std 5.1, range [49.97, 98.75]

Foldseek 3Di:
DDAQDAPVVFDKDFCADPQQEGDQPDDPLFQKKWKWFAAPVRQTADIDIGRGVRVLSLFQCLQPVRGGTIMTMDGHNDDDPCRNVVNRVNRCVSSVHRHQCRPPDPSVCSSVHFHQLVVVDDPVLVVQLVPFDPDPSNLVSQLVSLVVVSVVSVVSSVVSVHPYDFDWDSVCSSVNTTGGDD

Radius of gyration: 18.03 Å; chains: 1; bounding box: 42×30×50 Å